Protein AF-A0A7S3MKF2-F1 (afdb_monomer_lite)

InterPro domains:
  IPR007010 Poly(A) polymerase, RNA-binding domain [PF04926] (7-61)
  IPR011068 Nucleotidyltransferase, class I-like, C-terminal [SSF55003] (5-106)

Foldseek 3Di:
DDDDDPVVVPFDDKDKDKDFADDPVCSVVVVVQLVVCVVLLQVLQVPPQQKDKAWDPDKAWCAPVDPVGRGMIMTMIGIDGHVVSPDDPPDDDDSCVSVVVSVVRD

Sequence (106 aa):
VHEPFPFFDRFEHFLWLEVLARHREVYSKFTGWVESRLRMLVVQLETVRGMLVHPNPLQYDLRGSDPDWPLGCGMFIAIGFCPGEGAYAGQKVDLRTPMGHFMEVI

Secondary structure (DSSP, 8-state):
--PPP-HHHH-SEEEEEEEEESSHHHHHHHHHHHHHHHHHHHHHHHTSTTEEEEEEEEEEE-TTS-SS--EEEEEEEEEEE-GGGT--TT-----HHHHHHHHHH-

Organism: NCBI:txid89044

Radius of gyration: 15.6 Å; chains: 1; bounding box: 36×27×40 Å

pLDDT: mean 94.36, std 4.33, range [61.44, 98.12]

Structure (mmCIF, N/CA/C/O backbone):
data_AF-A0A7S3MKF2-F1
#
_entry.id   AF-A0A7S3MKF2-F1
#
loop_
_atom_site.group_PDB
_atom_site.id
_atom_site.type_symbol
_atom_site.label_atom_id
_atom_site.label_alt_id
_atom_site.label_comp_id
_atom_site.labe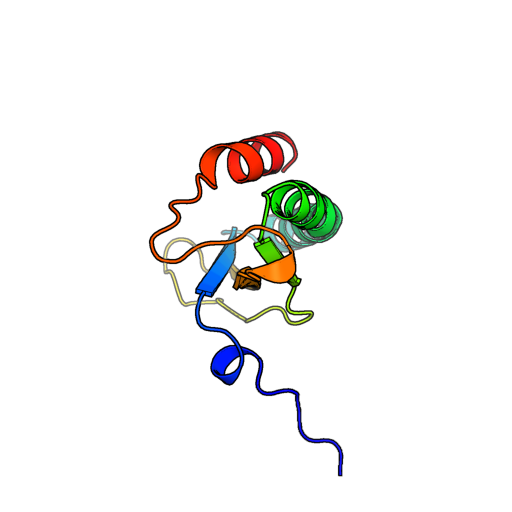l_asym_id
_atom_site.label_entity_id
_atom_site.label_seq_id
_atom_site.pdbx_PDB_ins_code
_atom_site.Cartn_x
_atom_site.Cartn_y
_atom_site.Cartn_z
_atom_site.occupancy
_atom_site.B_iso_or_equiv
_atom_site.auth_seq_id
_atom_site.auth_comp_id
_atom_site.auth_asym_id
_atom_site.auth_atom_id
_atom_site.pdbx_PDB_model_num
ATOM 1 N N . VAL A 1 1 ? 15.566 -13.747 20.686 1.00 61.44 1 VAL A N 1
ATOM 2 C CA . VAL A 1 1 ? 14.888 -14.328 19.506 1.00 61.44 1 VAL A CA 1
ATOM 3 C C . VAL A 1 1 ? 14.064 -13.209 18.897 1.00 61.44 1 VAL A C 1
ATOM 5 O O . VAL A 1 1 ? 13.247 -12.652 19.614 1.00 61.44 1 VAL A O 1
ATOM 8 N N . HIS A 1 2 ? 14.364 -12.787 17.669 1.00 79.88 2 HIS A N 1
ATOM 9 C CA . HIS A 1 2 ? 13.585 -11.764 16.967 1.00 79.88 2 HIS A CA 1
ATOM 10 C C . HIS A 1 2 ? 12.716 -12.475 15.934 1.00 79.88 2 HIS A C 1
ATOM 12 O O . HIS A 1 2 ? 13.218 -12.882 14.891 1.00 79.88 2 HIS A O 1
ATOM 18 N N . GLU A 1 3 ? 11.442 -12.675 16.256 1.00 84.94 3 GLU A N 1
ATOM 19 C CA . GLU A 1 3 ? 10.452 -13.108 15.270 1.00 84.94 3 GLU A CA 1
ATOM 20 C C . GLU A 1 3 ? 9.947 -11.879 14.498 1.00 84.94 3 GLU A C 1
ATOM 22 O O . GLU A 1 3 ? 9.763 -10.816 15.108 1.00 84.94 3 GLU A O 1
ATOM 27 N N . PRO A 1 4 ? 9.753 -11.975 13.169 1.00 89.62 4 PRO A N 1
ATOM 28 C CA . PRO A 1 4 ? 9.139 -10.903 12.397 1.00 89.62 4 PRO A CA 1
ATOM 29 C C . PRO A 1 4 ? 7.744 -10.569 12.929 1.00 89.62 4 PRO A C 1
ATOM 31 O O . PRO A 1 4 ? 6.989 -11.457 13.320 1.00 89.62 4 PRO A O 1
ATOM 34 N N . PHE A 1 5 ? 7.378 -9.287 12.908 1.00 91.12 5 PHE A N 1
ATOM 35 C CA . PHE A 1 5 ? 6.019 -8.879 13.252 1.00 91.12 5 PHE A CA 1
ATOM 36 C C . PHE A 1 5 ? 5.017 -9.509 12.262 1.00 91.12 5 PHE A C 1
ATOM 38 O O . PHE A 1 5 ? 5.190 -9.327 11.052 1.00 91.12 5 PHE A O 1
ATOM 45 N N . PRO A 1 6 ? 3.969 -10.215 12.731 1.00 93.75 6 PRO A N 1
ATOM 46 C CA . PRO A 1 6 ? 3.024 -10.919 11.864 1.00 93.75 6 PRO A CA 1
ATOM 47 C C . PRO A 1 6 ? 2.010 -9.941 11.248 1.00 93.75 6 PRO A C 1
ATOM 49 O O . PRO A 1 6 ? 0.842 -9.899 11.619 1.00 93.75 6 PRO A O 1
ATOM 52 N N . PHE A 1 7 ? 2.474 -9.097 10.323 1.00 95.31 7 PHE A N 1
ATOM 53 C CA . PHE A 1 7 ? 1.721 -7.955 9.796 1.00 95.31 7 PHE A CA 1
ATOM 54 C C . PHE A 1 7 ? 0.328 -8.330 9.269 1.00 95.31 7 PHE A C 1
ATOM 56 O O . PHE A 1 7 ? -0.650 -7.675 9.616 1.00 95.31 7 PHE A O 1
ATOM 63 N N . PHE A 1 8 ? 0.221 -9.408 8.492 1.00 96.25 8 PHE A N 1
ATOM 64 C CA . PHE A 1 8 ? -1.047 -9.823 7.886 1.00 96.25 8 PHE A CA 1
ATOM 65 C C . PHE A 1 8 ? -2.022 -10.494 8.861 1.00 96.25 8 PHE A C 1
ATOM 67 O O . PHE A 1 8 ? -3.216 -10.509 8.589 1.00 96.25 8 PHE A O 1
ATOM 74 N N . ASP A 1 9 ? -1.545 -10.971 10.013 1.00 95.81 9 ASP A N 1
ATOM 75 C CA . ASP A 1 9 ? -2.400 -11.572 11.047 1.00 95.81 9 ASP A CA 1
ATOM 76 C C . ASP A 1 9 ? -2.914 -10.528 12.052 1.00 95.81 9 ASP A C 1
ATOM 78 O O . ASP A 1 9 ? -3.793 -10.804 12.869 1.00 95.81 9 ASP A O 1
ATOM 82 N N . ARG A 1 10 ? -2.324 -9.324 12.053 1.00 94.81 10 ARG A N 1
ATOM 83 C CA . ARG A 1 10 ? -2.597 -8.268 13.044 1.00 94.81 10 ARG A CA 1
ATOM 84 C C . ARG A 1 10 ? -3.586 -7.213 12.572 1.00 94.81 10 ARG A C 1
ATOM 86 O O . ARG A 1 10 ? -4.068 -6.453 13.409 1.00 94.81 10 ARG A O 1
ATOM 93 N N . PHE A 1 11 ? -3.879 -7.161 11.278 1.00 95.12 11 PHE A N 1
ATOM 94 C CA . PHE A 1 11 ? -4.793 -6.191 10.688 1.00 95.12 11 PHE A CA 1
ATOM 95 C C . PHE A 1 11 ? -5.808 -6.893 9.784 1.00 95.12 11 PHE A C 1
ATOM 97 O O . PHE A 1 11 ? -5.517 -7.932 9.205 1.00 95.12 11 PHE A O 1
ATOM 104 N N . GLU A 1 12 ? -7.001 -6.315 9.660 1.00 92.38 12 GLU A N 1
ATOM 105 C CA . GLU A 1 12 ? -8.107 -6.906 8.889 1.00 92.38 12 GLU A CA 1
ATOM 106 C C . GLU A 1 12 ? -8.271 -6.277 7.500 1.00 92.38 12 GLU A C 1
ATOM 108 O O . GLU A 1 12 ? -8.841 -6.881 6.590 1.00 92.38 12 GLU A O 1
ATOM 113 N N . HIS A 1 13 ? -7.788 -5.046 7.325 1.00 94.44 13 HIS A N 1
ATOM 114 C CA . HIS A 1 13 ? -7.952 -4.280 6.098 1.00 94.44 13 HIS A CA 1
ATOM 115 C C . HIS A 1 13 ? -6.604 -3.802 5.586 1.00 94.44 13 HIS A C 1
ATOM 117 O O . HIS A 1 13 ? -5.777 -3.295 6.345 1.00 94.44 13 HIS A O 1
ATOM 123 N N . PHE A 1 14 ? -6.405 -3.932 4.278 1.00 96.94 14 PHE A N 1
ATOM 124 C CA . PHE A 1 14 ? -5.164 -3.561 3.619 1.00 96.94 14 PHE A CA 1
ATOM 125 C C . PHE A 1 14 ? -5.456 -2.824 2.320 1.00 96.94 14 PHE A C 1
ATOM 127 O O . PHE A 1 14 ? -6.340 -3.214 1.556 1.00 96.94 14 PHE A O 1
ATOM 134 N N . LEU A 1 15 ? -4.664 -1.794 2.047 1.00 96.56 15 LEU A N 1
ATOM 135 C CA . LEU A 1 15 ? -4.451 -1.308 0.694 1.00 96.56 15 LEU A CA 1
ATOM 136 C C . LEU A 1 15 ? -3.272 -2.048 0.103 1.00 96.56 15 LEU A C 1
ATOM 138 O O . LEU A 1 15 ? -2.190 -2.070 0.690 1.00 96.56 15 LEU A O 1
ATOM 142 N N . TRP A 1 16 ? -3.507 -2.625 -1.065 1.00 96.50 16 TRP A N 1
ATOM 143 C CA . TRP A 1 16 ? -2.492 -3.270 -1.869 1.00 96.50 16 TRP A CA 1
ATOM 144 C C . TRP A 1 16 ? -2.183 -2.375 -3.064 1.00 96.50 16 TRP A C 1
ATOM 146 O O . TRP A 1 16 ? -3.068 -2.053 -3.856 1.00 96.50 16 TRP A O 1
ATOM 156 N N . LEU A 1 17 ? -0.933 -1.930 -3.145 1.00 96.25 17 LEU A N 1
ATOM 157 C CA . LEU A 1 17 ? -0.421 -1.136 -4.251 1.00 96.25 17 LEU A CA 1
ATOM 158 C C . LEU A 1 17 ? 0.525 -1.999 -5.072 1.00 96.25 17 LEU A C 1
ATOM 160 O O . LEU A 1 17 ? 1.446 -2.598 -4.519 1.00 96.25 17 LEU A O 1
ATOM 164 N N . GLU A 1 18 ? 0.328 -2.014 -6.382 1.00 96.88 18 GLU A N 1
ATOM 165 C CA . GLU A 1 18 ? 1.193 -2.720 -7.318 1.00 96.88 18 GLU A CA 1
ATOM 166 C C . GLU A 1 18 ? 1.898 -1.721 -8.227 1.00 96.88 18 GLU A C 1
ATOM 168 O O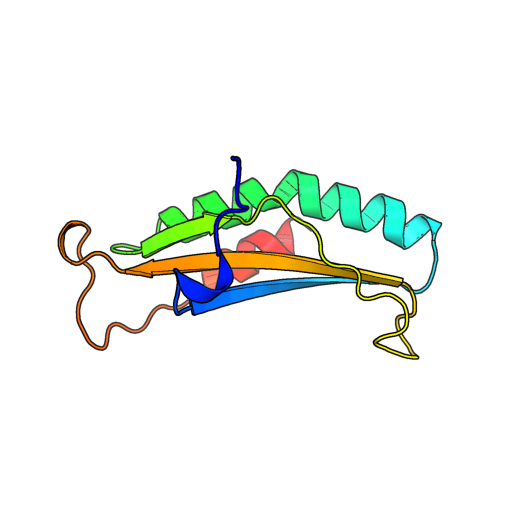 . GLU A 1 18 ? 1.287 -0.796 -8.766 1.00 96.88 18 GLU A O 1
ATOM 173 N N . VAL A 1 19 ? 3.198 -1.922 -8.412 1.00 97.19 19 VAL A N 1
ATOM 174 C CA . VAL A 1 19 ? 3.974 -1.223 -9.431 1.00 97.19 19 VAL A CA 1
ATOM 175 C C . VAL A 1 19 ? 4.365 -2.246 -10.475 1.00 97.19 19 VAL A C 1
ATOM 177 O O . VAL A 1 19 ? 5.167 -3.131 -10.192 1.00 97.19 19 VAL A O 1
ATOM 180 N N . LEU A 1 20 ? 3.798 -2.117 -11.671 1.00 97.56 20 LEU A N 1
ATOM 181 C CA . LEU A 1 20 ? 3.953 -3.058 -12.775 1.00 97.56 20 LEU A CA 1
ATOM 182 C C . LEU A 1 20 ? 4.683 -2.397 -13.948 1.00 97.56 20 LEU A C 1
ATOM 184 O O . LEU A 1 20 ? 4.483 -1.215 -14.238 1.00 97.56 20 LEU A O 1
ATOM 188 N N . ALA A 1 21 ? 5.550 -3.143 -14.631 1.00 97.62 21 ALA A N 1
ATOM 189 C CA . ALA A 1 21 ? 6.308 -2.636 -15.770 1.00 97.62 21 ALA A CA 1
ATOM 190 C C . ALA A 1 21 ? 6.717 -3.745 -16.752 1.00 97.62 21 ALA A C 1
ATOM 192 O O . ALA A 1 21 ? 6.939 -4.898 -16.387 1.00 97.62 21 ALA A O 1
ATOM 193 N N . ARG A 1 22 ? 6.897 -3.365 -18.023 1.00 97.62 22 ARG A N 1
ATOM 194 C CA . ARG A 1 22 ? 7.401 -4.259 -19.085 1.00 97.62 22 ARG A CA 1
ATOM 195 C C . ARG A 1 22 ? 8.917 -4.251 -19.232 1.00 97.62 22 ARG A C 1
ATOM 197 O O . ARG A 1 22 ? 9.509 -5.230 -19.673 1.00 97.62 22 ARG A O 1
ATOM 204 N N . HIS A 1 23 ? 9.555 -3.139 -18.878 1.00 97.25 23 HIS A N 1
ATOM 205 C CA . HIS A 1 23 ? 10.978 -2.913 -19.115 1.00 97.25 23 HIS A CA 1
ATOM 206 C C . HIS A 1 23 ? 11.703 -2.600 -17.812 1.00 97.25 23 HIS A C 1
ATOM 208 O O . HIS A 1 23 ? 11.211 -1.836 -16.985 1.00 97.25 23 HIS A O 1
ATOM 214 N N . ARG A 1 24 ? 12.913 -3.146 -17.654 1.00 97.06 24 ARG A N 1
ATOM 215 C CA . ARG A 1 24 ? 13.710 -3.017 -16.424 1.00 97.06 24 ARG A CA 1
ATOM 216 C C . ARG A 1 24 ? 14.041 -1.571 -16.063 1.00 97.06 24 ARG A C 1
ATOM 218 O O . ARG A 1 24 ? 14.028 -1.221 -14.888 1.00 97.06 24 ARG A O 1
ATOM 225 N N . GLU A 1 25 ? 14.332 -0.739 -17.060 1.00 96.88 25 GLU A N 1
ATOM 226 C CA . GLU A 1 25 ? 14.632 0.676 -16.831 1.00 96.88 25 GLU A CA 1
ATOM 227 C C . GLU A 1 25 ? 13.405 1.439 -16.315 1.00 96.88 25 GLU A C 1
ATOM 229 O O . GLU A 1 25 ? 13.516 2.204 -15.358 1.00 96.88 25 GLU A O 1
ATOM 234 N N . VAL A 1 26 ? 12.232 1.177 -16.904 1.00 96.94 26 VAL A N 1
ATOM 235 C CA . VAL A 1 26 ? 10.955 1.751 -16.456 1.00 96.94 26 VAL A CA 1
ATOM 236 C C . VAL A 1 26 ? 10.646 1.281 -15.043 1.00 96.94 26 VAL A C 1
ATOM 238 O O . VAL A 1 26 ? 10.383 2.118 -14.191 1.00 96.94 26 VAL A O 1
ATOM 241 N N . TYR A 1 27 ? 10.764 -0.024 -14.774 1.00 97.81 27 TYR A N 1
ATOM 242 C CA . TYR A 1 27 ? 10.558 -0.593 -13.443 1.00 97.81 27 TYR A CA 1
ATOM 243 C C . TYR A 1 27 ? 11.415 0.123 -12.396 1.00 97.81 27 TYR A C 1
ATOM 245 O O . TYR A 1 27 ? 10.875 0.689 -11.458 1.00 97.81 27 TYR A O 1
ATOM 253 N N . SER A 1 28 ? 12.736 0.191 -12.599 1.00 96.19 28 SER A N 1
ATOM 254 C CA . SER A 1 28 ? 13.653 0.781 -11.615 1.00 96.19 28 SER A CA 1
ATOM 255 C C . SER A 1 28 ? 13.373 2.257 -11.326 1.00 96.19 28 SER A C 1
ATOM 257 O O . SER A 1 28 ? 13.560 2.695 -10.191 1.00 96.19 28 SER A O 1
ATOM 259 N N . LYS A 1 29 ? 12.981 3.038 -12.341 1.00 97.38 29 LYS A N 1
ATOM 260 C CA . LYS A 1 29 ? 12.652 4.459 -12.169 1.00 97.38 29 LYS A CA 1
ATOM 261 C C . LYS A 1 29 ? 11.280 4.627 -11.521 1.00 97.38 29 LYS A C 1
ATOM 263 O O . LYS A 1 29 ? 11.136 5.426 -10.600 1.00 97.38 29 LYS A O 1
ATOM 268 N N . PHE A 1 30 ? 10.290 3.868 -11.985 1.00 97.19 30 PHE A N 1
ATOM 269 C CA . PHE A 1 30 ? 8.908 3.999 -11.546 1.00 97.19 30 PHE A CA 1
ATOM 270 C C . PHE A 1 30 ? 8.708 3.494 -10.115 1.00 97.19 30 PHE A C 1
ATOM 272 O O . PHE A 1 30 ? 8.090 4.195 -9.321 1.00 97.19 30 PHE A O 1
ATOM 279 N N . THR A 1 31 ? 9.308 2.362 -9.730 1.00 96.81 31 THR A N 1
ATOM 280 C CA . THR A 1 31 ? 9.249 1.886 -8.338 1.00 96.81 31 THR A CA 1
ATOM 281 C C . THR A 1 31 ? 9.855 2.898 -7.375 1.00 96.81 31 THR A C 1
ATOM 283 O O . THR A 1 31 ? 9.213 3.246 -6.391 1.00 96.81 31 THR A O 1
ATOM 286 N N . GLY A 1 32 ? 11.039 3.443 -7.682 1.00 95.56 32 GLY A N 1
ATOM 287 C CA . GLY A 1 32 ? 11.672 4.463 -6.840 1.00 95.56 32 GLY A CA 1
ATOM 288 C C . GLY A 1 32 ? 10.852 5.757 -6.760 1.00 95.56 32 GLY A C 1
ATOM 289 O O . GLY A 1 32 ? 10.760 6.380 -5.702 1.00 95.56 32 GLY A O 1
ATOM 290 N N . TRP A 1 33 ? 10.204 6.146 -7.861 1.00 97.19 33 TRP A N 1
ATOM 291 C CA . TRP A 1 33 ? 9.315 7.307 -7.906 1.00 97.19 33 TRP A CA 1
ATOM 292 C C . TRP A 1 33 ? 8.069 7.121 -7.035 1.00 97.19 33 TRP A C 1
ATOM 294 O O . TRP A 1 33 ? 7.745 8.016 -6.252 1.00 97.19 33 TRP A O 1
ATOM 304 N N . VAL A 1 34 ? 7.415 5.960 -7.120 1.00 97.00 34 VAL A N 1
ATOM 305 C CA . VAL A 1 34 ? 6.246 5.606 -6.299 1.00 97.00 34 VAL A CA 1
ATOM 306 C C . VAL A 1 34 ? 6.631 5.496 -4.821 1.00 97.00 34 VAL A C 1
ATOM 308 O O . VAL A 1 34 ? 5.978 6.100 -3.970 1.00 97.00 34 VAL A O 1
ATOM 311 N N . GLU A 1 35 ? 7.737 4.818 -4.507 1.00 94.81 35 GLU A N 1
ATOM 312 C CA . GLU A 1 35 ? 8.245 4.659 -3.139 1.00 94.81 35 GLU A CA 1
ATOM 313 C C . GLU A 1 35 ? 8.541 6.014 -2.479 1.00 94.81 35 GLU A C 1
ATOM 315 O O . GLU A 1 35 ? 8.134 6.255 -1.341 1.00 94.81 35 GLU A O 1
ATOM 320 N N . SER A 1 36 ? 9.136 6.956 -3.225 1.00 95.44 36 SER A N 1
ATOM 321 C CA . SER A 1 36 ? 9.430 8.309 -2.725 1.00 95.44 36 SER A CA 1
ATOM 322 C C . SER A 1 36 ? 8.181 9.115 -2.341 1.00 95.44 36 SER A C 1
ATOM 324 O O . SER A 1 36 ? 8.266 10.086 -1.586 1.00 95.44 36 SER A O 1
ATOM 326 N N . ARG A 1 37 ? 7.010 8.708 -2.843 1.00 96.06 37 ARG A N 1
ATOM 327 C CA . ARG A 1 37 ? 5.727 9.397 -2.665 1.00 96.06 37 ARG A CA 1
ATOM 328 C C . ARG A 1 37 ? 4.771 8.684 -1.732 1.00 96.06 37 ARG A C 1
ATOM 330 O O . ARG A 1 37 ? 3.785 9.298 -1.333 1.00 96.06 37 ARG A O 1
ATOM 337 N N . LEU A 1 38 ? 5.039 7.434 -1.356 1.00 95.50 38 LEU A N 1
ATOM 338 C CA . LEU A 1 38 ? 4.113 6.615 -0.570 1.00 95.50 38 LEU A CA 1
ATOM 339 C C . LEU A 1 38 ? 3.704 7.301 0.745 1.00 95.50 38 LEU A C 1
ATOM 341 O O . LEU A 1 38 ? 2.550 7.233 1.163 1.00 95.50 38 LEU A O 1
ATOM 345 N N . ARG A 1 39 ? 4.622 8.061 1.354 1.00 94.56 39 ARG A N 1
ATOM 346 C CA . ARG A 1 39 ? 4.338 8.870 2.547 1.00 94.56 39 ARG A CA 1
ATOM 347 C C . ARG A 1 39 ? 3.245 9.925 2.318 1.00 94.56 39 ARG A C 1
ATOM 349 O O . ARG A 1 39 ? 2.513 10.219 3.255 1.00 94.56 39 ARG A O 1
ATOM 356 N N . MET A 1 40 ? 3.106 10.488 1.115 1.00 95.62 40 MET A N 1
ATOM 357 C CA . MET A 1 40 ? 2.016 11.426 0.815 1.00 95.62 40 MET A CA 1
ATOM 358 C C . MET A 1 40 ? 0.656 10.731 0.862 1.00 95.62 40 MET A C 1
ATOM 360 O O . MET A 1 40 ? -0.271 11.289 1.439 1.00 95.62 40 MET A O 1
ATOM 364 N N . LEU A 1 41 ? 0.549 9.503 0.338 1.00 96.50 41 LEU A N 1
ATOM 365 C CA . LEU A 1 41 ? -0.673 8.707 0.471 1.00 96.50 41 LEU A CA 1
ATOM 366 C C . LEU A 1 41 ? -0.983 8.419 1.943 1.00 96.50 41 LEU A C 1
ATOM 368 O O . LEU A 1 41 ? -2.114 8.627 2.369 1.00 96.50 41 LEU A O 1
ATOM 372 N N . VAL A 1 42 ? 0.020 8.007 2.730 1.00 96.62 42 VAL A N 1
ATOM 373 C CA . VAL A 1 42 ? -0.145 7.770 4.176 1.00 96.62 42 VAL A CA 1
ATOM 374 C C . VAL A 1 42 ? -0.701 9.014 4.872 1.00 96.62 42 VAL A C 1
ATOM 376 O O . VAL A 1 42 ? -1.726 8.918 5.537 1.00 96.62 42 VAL A O 1
ATOM 379 N N . VAL A 1 43 ? -0.108 10.188 4.634 1.00 95.25 43 VAL A N 1
ATOM 380 C CA . VAL A 1 43 ? -0.577 11.457 5.219 1.00 95.25 43 VAL A CA 1
ATOM 381 C C . VAL A 1 43 ? -2.017 11.775 4.810 1.00 95.25 43 VAL A C 1
ATOM 383 O O . VAL A 1 43 ? -2.801 12.219 5.641 1.00 95.25 43 VAL A O 1
ATOM 386 N N . GLN A 1 44 ? -2.392 11.550 3.547 1.00 94.94 44 GLN A N 1
ATOM 387 C CA . GLN A 1 44 ? -3.767 11.779 3.092 1.00 94.94 44 GLN A CA 1
ATOM 388 C C . GLN A 1 44 ? -4.757 10.821 3.771 1.00 94.94 44 GLN A C 1
ATOM 390 O O . GLN A 1 44 ? -5.833 11.254 4.182 1.00 94.94 44 GLN A O 1
ATOM 395 N N . LEU A 1 45 ? -4.395 9.546 3.938 1.00 95.44 45 LEU A N 1
ATOM 396 C CA . LEU A 1 45 ? -5.224 8.556 4.631 1.00 95.44 45 LEU A CA 1
ATOM 397 C C . LEU A 1 45 ? -5.383 8.880 6.124 1.00 95.44 45 LEU A C 1
ATOM 399 O O . LEU A 1 45 ? -6.484 8.756 6.655 1.00 95.44 45 LEU A O 1
ATOM 403 N N . GLU A 1 46 ? -4.331 9.373 6.781 1.00 93.88 46 GLU A N 1
ATOM 404 C CA . GLU A 1 46 ? -4.366 9.802 8.189 1.00 93.88 46 GLU A CA 1
ATOM 405 C C . GLU A 1 46 ? -5.332 10.976 8.439 1.00 93.88 46 GLU A C 1
ATOM 407 O O . GLU A 1 46 ? -5.790 11.166 9.564 1.00 93.88 46 GLU A O 1
ATOM 412 N N . THR A 1 47 ? -5.707 11.748 7.408 1.00 92.19 47 THR A N 1
ATOM 413 C CA . THR A 1 47 ? -6.728 12.807 7.552 1.00 92.19 47 THR A CA 1
ATOM 414 C C . THR A 1 47 ? -8.155 12.269 7.698 1.00 92.19 47 THR A C 1
ATOM 416 O O . THR A 1 47 ? -9.069 13.014 8.067 1.00 92.19 47 THR A O 1
ATOM 419 N N . VAL A 1 48 ? -8.374 10.980 7.419 1.00 91.75 48 VAL A N 1
ATOM 420 C CA . VAL A 1 48 ? -9.689 10.357 7.550 1.00 91.75 48 VAL A CA 1
ATOM 421 C C . VAL A 1 48 ? -9.971 10.068 9.022 1.00 91.75 48 VAL A C 1
ATOM 423 O O . VAL A 1 48 ? -9.316 9.249 9.662 1.00 91.75 48 VAL A O 1
ATOM 426 N N . ARG A 1 49 ? -11.004 10.719 9.563 1.00 90.50 49 ARG A N 1
ATOM 427 C CA . ARG A 1 49 ? -11.392 10.588 10.972 1.00 90.50 49 ARG A CA 1
ATOM 428 C C . ARG A 1 49 ? -11.603 9.126 11.383 1.00 90.50 49 ARG A C 1
ATOM 430 O O . ARG A 1 49 ? -12.383 8.403 10.757 1.00 90.50 49 ARG A O 1
ATOM 437 N N . GLY A 1 50 ? -10.959 8.740 12.483 1.00 92.38 50 GLY A N 1
ATOM 438 C CA . GLY A 1 50 ? -11.048 7.402 13.059 1.00 92.38 50 GLY A CA 1
ATOM 439 C C . GLY A 1 50 ? -10.133 6.366 12.409 1.00 92.38 50 GLY A C 1
ATOM 440 O O . GLY A 1 50 ? -10.107 5.232 12.886 1.00 92.38 50 GLY A O 1
ATOM 441 N N . MET A 1 51 ? -9.401 6.720 11.348 1.00 94.56 51 MET A N 1
ATOM 442 C CA . MET A 1 51 ? -8.523 5.804 10.626 1.00 94.56 51 MET A CA 1
ATOM 443 C C . MET A 1 51 ? -7.129 5.741 11.254 1.00 94.56 51 MET A C 1
ATOM 445 O O . MET A 1 51 ? -6.520 6.765 11.546 1.00 94.56 51 MET A O 1
ATOM 449 N N . LEU A 1 52 ? -6.607 4.526 11.402 1.00 95.06 52 LEU A N 1
ATOM 450 C CA . LEU A 1 52 ? -5.208 4.251 11.715 1.00 95.06 52 LEU A CA 1
ATOM 451 C C . LEU A 1 52 ? -4.529 3.676 10.474 1.00 95.06 52 LEU A C 1
ATOM 453 O O . LEU A 1 52 ? -5.088 2.795 9.820 1.00 95.06 52 LEU A O 1
ATOM 457 N N . VAL A 1 53 ? -3.331 4.160 10.156 1.00 96.94 53 VAL A N 1
ATOM 458 C CA . VAL A 1 53 ? -2.609 3.801 8.931 1.00 96.94 53 VAL A CA 1
ATOM 459 C C . VAL A 1 53 ? -1.247 3.223 9.299 1.00 96.94 53 VAL A C 1
ATOM 461 O O . VAL A 1 53 ? -0.471 3.845 10.021 1.00 96.94 53 VAL A O 1
ATOM 464 N N . HIS A 1 54 ? -0.945 2.024 8.803 1.00 97.06 54 HIS A N 1
ATOM 465 C CA . HIS A 1 54 ? 0.293 1.308 9.109 1.00 97.06 54 HIS A CA 1
ATOM 466 C C . HIS A 1 54 ? 0.968 0.836 7.812 1.00 97.06 54 HIS A C 1
ATOM 468 O O . HIS A 1 54 ? 0.650 -0.249 7.317 1.00 97.06 54 HIS A O 1
ATOM 474 N N . PRO A 1 55 ? 1.884 1.627 7.221 1.00 96.88 55 PRO A N 1
ATOM 475 C CA . PRO A 1 55 ? 2.623 1.195 6.039 1.00 96.88 55 PRO A CA 1
ATOM 476 C C . PRO A 1 55 ? 3.546 0.016 6.377 1.00 96.88 55 PRO A C 1
ATOM 478 O O . PRO A 1 55 ? 4.294 0.057 7.356 1.00 96.88 55 PRO A O 1
ATOM 481 N N . ASN A 1 56 ? 3.504 -1.036 5.560 1.00 96.69 56 ASN A N 1
ATOM 482 C CA . ASN A 1 56 ? 4.433 -2.155 5.654 1.00 96.69 56 ASN A CA 1
ATOM 483 C C . ASN A 1 56 ? 5.780 -1.744 5.032 1.00 96.69 56 ASN A C 1
ATOM 485 O O . ASN A 1 56 ? 5.790 -1.260 3.900 1.00 96.69 56 ASN A O 1
ATOM 489 N N . PRO A 1 57 ? 6.917 -1.933 5.724 1.00 93.56 57 PRO A N 1
ATOM 490 C CA . PRO A 1 57 ? 8.226 -1.564 5.184 1.00 93.56 57 PRO A CA 1
ATOM 491 C C . PRO A 1 57 ? 8.713 -2.479 4.048 1.00 93.56 57 PRO A C 1
ATOM 493 O O . PRO A 1 57 ? 9.732 -2.182 3.429 1.00 93.56 57 PRO A O 1
ATOM 496 N N . LEU A 1 58 ? 8.050 -3.611 3.802 1.00 94.75 58 LEU A N 1
ATOM 497 C CA . LEU A 1 58 ? 8.483 -4.605 2.826 1.00 94.75 58 LEU A CA 1
ATOM 498 C C . LEU A 1 58 ? 7.829 -4.391 1.457 1.00 94.75 58 LEU A C 1
ATOM 500 O O . LEU A 1 58 ? 6.634 -4.115 1.349 1.00 94.75 58 LEU A O 1
ATOM 504 N N . GLN A 1 59 ? 8.627 -4.614 0.412 1.00 95.56 59 GLN A N 1
ATOM 505 C CA . GLN A 1 59 ? 8.149 -4.825 -0.952 1.00 95.56 59 GLN A CA 1
ATOM 506 C C . GLN A 1 59 ? 8.078 -6.327 -1.238 1.00 95.56 59 GLN A C 1
ATOM 508 O O . GLN A 1 59 ? 8.963 -7.089 -0.845 1.00 95.56 59 GLN A O 1
ATOM 513 N N . TYR A 1 60 ? 7.036 -6.741 -1.947 1.00 96.88 60 TYR A N 1
ATOM 514 C CA . TYR A 1 60 ? 6.754 -8.135 -2.278 1.00 96.88 60 TYR A CA 1
ATOM 515 C C . TYR A 1 60 ? 6.992 -8.357 -3.772 1.00 96.88 60 TYR A C 1
ATOM 517 O O . TYR A 1 60 ? 6.526 -7.564 -4.581 1.00 96.88 60 TYR A O 1
ATOM 525 N N . ASP A 1 61 ? 7.742 -9.392 -4.151 1.00 97.00 61 ASP A N 1
ATOM 526 C CA . ASP A 1 61 ? 8.066 -9.664 -5.559 1.00 97.00 61 ASP A CA 1
ATOM 527 C C . ASP A 1 61 ? 6.823 -10.165 -6.314 1.00 97.00 61 ASP A C 1
ATOM 529 O O . ASP A 1 61 ? 6.183 -11.124 -5.882 1.00 97.00 61 ASP A O 1
ATOM 533 N N . LEU A 1 62 ? 6.491 -9.514 -7.433 1.00 97.62 62 LEU A N 1
ATOM 534 C CA . LEU A 1 62 ? 5.399 -9.897 -8.338 1.00 97.62 62 LEU A CA 1
ATOM 535 C C . LEU A 1 62 ? 5.916 -10.263 -9.739 1.00 97.62 62 LEU A C 1
ATOM 537 O O . LEU A 1 62 ? 5.149 -10.342 -10.694 1.00 97.62 62 LEU A O 1
ATOM 541 N N . ARG A 1 63 ? 7.222 -10.467 -9.927 1.00 96.62 63 ARG A N 1
ATOM 542 C CA . ARG A 1 63 ? 7.757 -10.834 -11.246 1.00 96.62 63 ARG A CA 1
ATOM 543 C C . ARG A 1 63 ? 7.165 -12.150 -11.737 1.00 96.62 63 ARG A C 1
ATOM 545 O O . ARG A 1 63 ? 7.158 -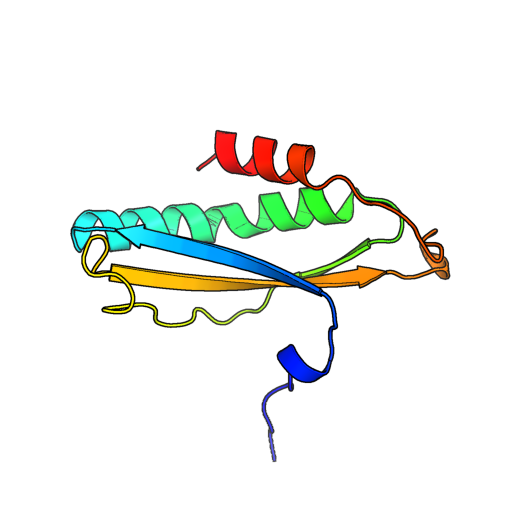13.151 -11.026 1.00 96.62 63 ARG A O 1
ATOM 552 N N . GLY A 1 64 ? 6.726 -12.145 -12.992 1.00 94.62 64 GLY A N 1
ATOM 553 C CA . GLY A 1 64 ? 6.121 -13.309 -13.636 1.00 94.62 64 GLY A CA 1
ATOM 554 C C . GLY A 1 64 ? 4.712 -13.663 -13.148 1.00 94.62 64 GLY A C 1
ATOM 555 O O . GLY A 1 64 ? 4.205 -14.700 -13.569 1.00 94.62 64 GLY A O 1
ATOM 556 N N . SER A 1 65 ? 4.076 -12.841 -12.300 1.00 94.62 65 SER A N 1
ATOM 557 C CA . SER A 1 65 ? 2.663 -13.029 -11.935 1.00 94.62 65 SER A CA 1
ATOM 558 C C . SER A 1 65 ? 1.711 -12.668 -13.079 1.00 94.62 65 SER A C 1
ATOM 560 O O . SER A 1 65 ? 0.634 -13.251 -13.182 1.00 94.62 65 SER A O 1
ATOM 562 N N . ASP A 1 66 ? 2.127 -11.749 -13.954 1.00 95.12 66 ASP A N 1
ATOM 563 C CA . ASP A 1 66 ? 1.358 -11.263 -15.094 1.00 95.12 66 ASP A CA 1
ATOM 564 C C . ASP A 1 66 ? 2.188 -11.378 -16.396 1.00 95.12 66 ASP A C 1
ATOM 566 O O . ASP A 1 66 ? 3.293 -10.824 -16.473 1.00 95.12 66 ASP A O 1
ATOM 570 N N . PRO A 1 67 ? 1.697 -12.089 -17.433 1.00 94.62 67 PRO A N 1
ATOM 571 C CA . PRO A 1 67 ? 2.384 -12.211 -18.722 1.00 94.62 67 PRO A CA 1
ATOM 572 C C . PRO A 1 67 ? 2.598 -10.880 -19.460 1.00 94.62 67 PRO A C 1
ATOM 574 O O . PRO A 1 67 ? 3.599 -10.728 -20.166 1.00 94.62 67 PRO A O 1
ATOM 577 N N . ASP A 1 68 ? 1.683 -9.921 -19.307 1.00 96.50 68 ASP A N 1
ATOM 578 C CA . ASP A 1 68 ? 1.751 -8.598 -19.934 1.00 96.50 68 ASP A CA 1
ATOM 579 C C . ASP A 1 68 ? 2.622 -7.617 -19.136 1.00 96.50 68 ASP A C 1
ATOM 581 O O . ASP A 1 68 ? 3.077 -6.603 -19.689 1.00 96.50 68 ASP A O 1
ATOM 585 N N . TRP A 1 69 ? 2.879 -7.925 -17.860 1.00 97.06 69 TRP A N 1
ATOM 586 C CA . TRP A 1 69 ? 3.667 -7.124 -16.922 1.00 97.06 69 TRP A CA 1
ATOM 587 C C . TRP A 1 69 ? 4.693 -7.989 -16.167 1.00 97.06 69 TRP A C 1
ATOM 589 O O . TRP A 1 69 ? 4.558 -8.241 -14.970 1.00 97.06 69 TRP A O 1
ATOM 599 N N . PRO A 1 70 ? 5.773 -8.429 -16.840 1.00 96.88 70 PRO A N 1
ATOM 600 C CA . PRO A 1 70 ? 6.717 -9.403 -16.288 1.00 96.88 70 PRO A CA 1
ATOM 601 C C . PRO A 1 70 ? 7.521 -8.895 -15.082 1.00 96.88 70 PRO A C 1
ATOM 603 O O . PRO A 1 70 ? 8.144 -9.697 -14.383 1.00 96.88 70 PRO A O 1
ATOM 606 N N . LEU A 1 71 ? 7.555 -7.579 -14.847 1.00 98.12 71 LEU A N 1
ATOM 607 C CA . LEU A 1 71 ? 8.209 -6.965 -13.697 1.00 98.12 71 LEU A CA 1
A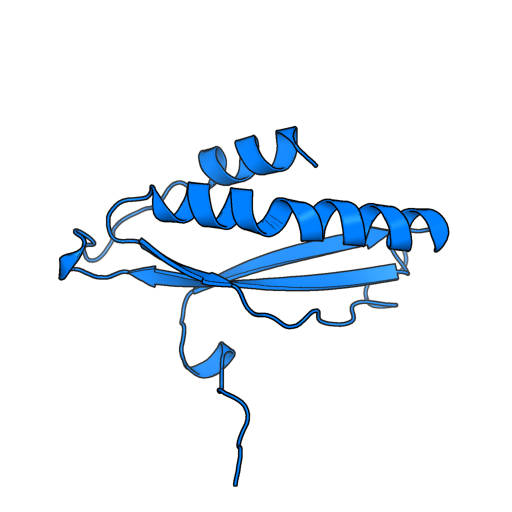TOM 608 C C . LEU A 1 71 ? 7.163 -6.332 -12.792 1.00 98.12 71 LEU A C 1
ATOM 610 O O . LEU A 1 71 ? 6.382 -5.499 -13.250 1.00 98.12 71 LEU A O 1
ATOM 614 N N . GLY A 1 72 ? 7.219 -6.647 -11.502 1.00 97.38 72 GLY A N 1
ATOM 615 C CA . GLY A 1 72 ? 6.361 -5.984 -10.542 1.00 97.38 72 GLY A CA 1
ATOM 616 C C . GLY A 1 72 ? 6.805 -6.138 -9.100 1.00 97.38 72 GLY A C 1
ATOM 617 O O . GLY A 1 72 ? 7.542 -7.066 -8.758 1.00 97.38 72 GLY A O 1
ATOM 618 N N . CYS A 1 73 ? 6.330 -5.224 -8.260 1.00 98.00 73 CYS A N 1
ATOM 619 C CA . CYS A 1 73 ? 6.336 -5.397 -6.817 1.00 98.00 73 CYS A CA 1
ATOM 620 C C . CYS A 1 73 ? 5.035 -4.897 -6.183 1.00 98.00 73 CYS A C 1
ATOM 622 O O . CYS A 1 73 ? 4.380 -3.987 -6.696 1.00 98.00 73 CYS A O 1
ATOM 624 N N . GLY A 1 74 ? 4.673 -5.522 -5.066 1.00 97.62 74 GLY A N 1
ATOM 625 C CA . GLY A 1 74 ? 3.545 -5.157 -4.225 1.00 97.62 74 GLY A CA 1
ATOM 626 C C . GLY A 1 74 ? 4.001 -4.439 -2.960 1.00 97.62 74 GLY A C 1
ATOM 627 O O . GLY A 1 74 ? 5.034 -4.774 -2.379 1.00 97.62 74 GLY A O 1
ATOM 628 N N . MET A 1 75 ? 3.209 -3.478 -2.508 1.00 97.44 75 MET A N 1
ATOM 629 C CA . MET A 1 75 ? 3.349 -2.792 -1.225 1.00 97.44 75 MET A CA 1
ATOM 630 C C . MET A 1 75 ? 2.010 -2.842 -0.498 1.00 97.44 75 MET A C 1
ATOM 632 O O . MET A 1 75 ? 0.953 -2.784 -1.128 1.00 97.44 75 MET A O 1
ATOM 636 N N . PHE A 1 76 ? 2.056 -2.920 0.830 1.00 97.75 76 PHE A N 1
ATOM 637 C CA . PHE A 1 76 ? 0.855 -2.976 1.654 1.00 97.75 76 PHE A CA 1
ATOM 638 C C . PHE A 1 76 ? 0.813 -1.835 2.660 1.00 97.75 76 PHE A C 1
ATOM 640 O O . PHE A 1 76 ? 1.814 -1.504 3.294 1.00 97.75 76 PHE A O 1
ATOM 647 N N . ILE A 1 77 ? -0.374 -1.273 2.851 1.00 97.88 77 ILE A N 1
ATOM 648 C CA . ILE A 1 77 ? -0.680 -0.361 3.950 1.00 97.88 77 ILE A CA 1
ATOM 649 C C . ILE A 1 77 ? -1.853 -0.965 4.708 1.00 97.88 77 ILE A C 1
ATOM 651 O O . ILE A 1 77 ? -2.931 -1.128 4.143 1.00 97.88 77 ILE A O 1
ATOM 655 N N . ALA A 1 78 ? -1.654 -1.314 5.974 1.00 97.75 78 ALA A N 1
ATOM 656 C CA . ALA A 1 78 ? -2.747 -1.767 6.817 1.00 97.75 78 ALA A CA 1
ATOM 657 C C . ALA A 1 78 ? -3.585 -0.574 7.287 1.00 97.75 78 ALA A C 1
ATOM 659 O O . ALA A 1 78 ? -3.048 0.489 7.612 1.00 97.75 78 ALA A O 1
ATOM 660 N N . ILE A 1 79 ? -4.899 -0.777 7.325 1.00 95.69 79 ILE A N 1
ATOM 661 C CA . ILE A 1 79 ? -5.885 0.193 7.792 1.00 95.69 79 ILE A CA 1
ATOM 662 C C . ILE A 1 79 ? -6.580 -0.380 9.025 1.00 95.69 79 ILE A C 1
ATOM 664 O O . ILE A 1 79 ? -7.091 -1.500 9.008 1.00 95.69 79 ILE A O 1
ATOM 668 N N . GLY A 1 80 ? -6.614 0.411 10.090 1.00 93.81 80 GLY A N 1
ATOM 669 C CA . GLY A 1 80 ? -7.388 0.149 11.296 1.00 93.81 80 GLY A CA 1
ATOM 670 C C . GLY A 1 80 ? -8.412 1.249 11.554 1.00 93.81 80 GLY A C 1
ATOM 671 O O . GLY A 1 80 ? -8.342 2.3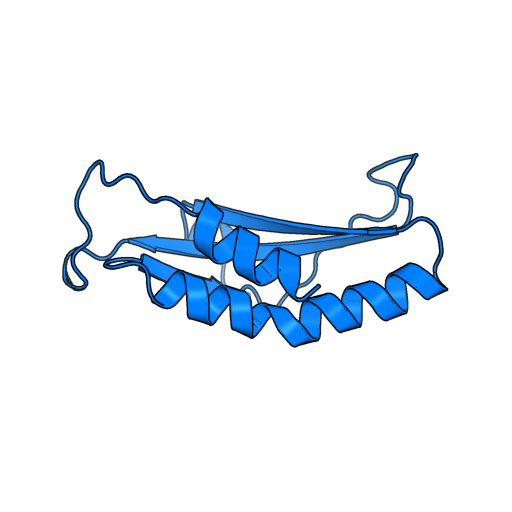36 10.981 1.00 93.81 80 GLY A O 1
ATOM 672 N N . PHE A 1 81 ? -9.347 0.972 12.459 1.00 93.50 81 PHE A N 1
ATOM 673 C CA . PHE A 1 81 ? -10.362 1.926 12.891 1.00 93.50 81 PHE A CA 1
ATOM 674 C C . PHE A 1 81 ? -10.401 1.994 14.413 1.00 93.50 81 PHE A C 1
ATOM 676 O O . PHE A 1 81 ? -10.543 0.970 15.080 1.00 93.50 81 PHE A O 1
ATOM 683 N N . CYS A 1 82 ? -10.271 3.197 14.972 1.00 92.75 82 CYS A N 1
ATOM 684 C CA . CYS A 1 82 ? -10.247 3.410 16.416 1.00 92.75 82 CYS A CA 1
ATOM 685 C C . CYS A 1 82 ? -11.458 4.244 16.866 1.00 92.75 82 CYS A C 1
ATOM 687 O O . CYS A 1 82 ? -11.561 5.416 16.493 1.00 92.75 82 CYS A O 1
ATOM 689 N N . PRO A 1 83 ? -12.365 3.697 17.702 1.00 92.06 83 PRO A N 1
ATOM 690 C CA . PRO A 1 83 ? -13.492 4.462 18.236 1.00 92.06 83 PRO A CA 1
ATOM 691 C C . PRO A 1 83 ? -13.076 5.704 19.031 1.00 92.06 83 PRO A C 1
ATOM 693 O O . PRO A 1 83 ? -13.747 6.731 18.958 1.00 92.06 83 PRO A O 1
ATOM 696 N N . GLY A 1 84 ? -11.935 5.643 19.730 1.00 92.56 84 GLY A N 1
ATOM 697 C CA . GLY A 1 84 ? -11.358 6.792 20.440 1.00 92.56 84 GLY A CA 1
ATOM 698 C C . GLY A 1 84 ? -10.945 7.945 19.516 1.00 92.56 84 GLY A C 1
ATOM 699 O O . GLY A 1 84 ? -10.998 9.098 19.925 1.00 92.56 84 GLY A O 1
ATOM 700 N N . GLU A 1 85 ? -10.633 7.643 18.253 1.00 89.94 85 GLU A N 1
ATOM 7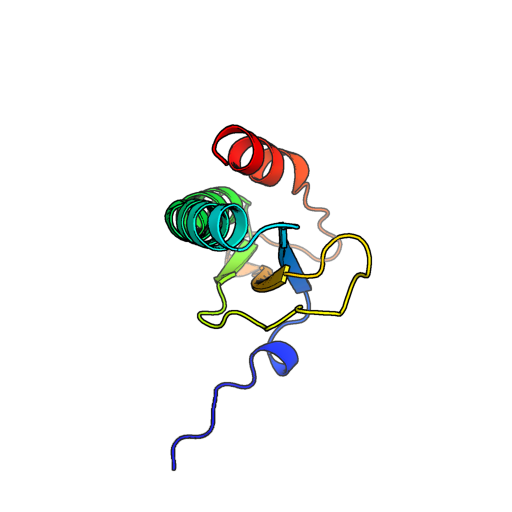01 C CA . GLU A 1 85 ? -10.305 8.613 17.194 1.00 89.94 85 GLU A CA 1
ATOM 702 C C . GLU A 1 85 ? -11.550 9.001 16.359 1.00 89.94 85 GLU A C 1
ATOM 704 O O . GLU A 1 85 ? -11.467 9.713 15.355 1.00 89.94 85 GLU A O 1
ATOM 709 N N . GLY A 1 86 ? -12.741 8.542 16.767 1.00 90.75 86 GLY A N 1
ATOM 710 C CA . GLY A 1 86 ? -14.020 8.870 16.136 1.00 90.75 86 GLY A CA 1
ATOM 711 C C . GLY A 1 86 ? -14.530 7.863 15.105 1.00 90.75 86 GLY A C 1
ATOM 712 O O . GLY A 1 86 ? -15.459 8.202 14.369 1.00 90.75 86 GLY A O 1
ATOM 713 N N . ALA A 1 87 ? -13.962 6.653 15.041 1.00 93.88 87 ALA A N 1
ATOM 714 C CA . ALA A 1 87 ? -14.528 5.584 14.221 1.00 93.88 87 ALA A CA 1
ATOM 715 C C . ALA A 1 87 ? -15.811 4.995 14.833 1.00 93.88 87 ALA A C 1
ATOM 717 O O . ALA A 1 87 ? -16.008 5.015 16.049 1.00 93.88 87 ALA A O 1
ATOM 718 N N . TYR A 1 88 ? -16.677 4.419 14.001 1.00 92.69 88 TYR A N 1
ATOM 719 C CA . TYR A 1 88 ? -17.891 3.737 14.462 1.00 92.69 88 TYR A CA 1
ATOM 720 C C . TYR A 1 88 ? -18.206 2.494 13.623 1.00 92.69 88 TYR A C 1
ATOM 722 O O . TYR A 1 88 ? -17.803 2.375 12.466 1.00 92.69 88 TYR A O 1
ATOM 730 N N . ALA A 1 89 ? -18.939 1.544 14.208 1.00 90.62 89 ALA A N 1
ATOM 731 C CA . ALA A 1 89 ? -19.318 0.311 13.524 1.00 90.62 89 ALA A CA 1
ATOM 732 C C . ALA A 1 89 ? -20.204 0.606 12.300 1.00 90.62 89 ALA A C 1
ATOM 734 O O . ALA A 1 89 ? -21.169 1.363 12.386 1.00 90.62 89 ALA A O 1
ATOM 735 N N . GLY A 1 90 ? -19.875 0.001 11.157 1.00 88.25 90 GLY A N 1
ATOM 736 C CA . GLY A 1 90 ? -20.575 0.246 9.893 1.00 88.25 90 GLY A CA 1
ATOM 737 C C . GLY A 1 90 ? -20.189 1.553 9.191 1.00 88.25 90 GLY A C 1
ATOM 738 O O . GLY A 1 90 ? -20.818 1.901 8.188 1.00 88.25 90 GLY A O 1
ATOM 739 N N . GLN A 1 91 ? -19.168 2.270 9.680 1.00 89.12 91 GLN A N 1
ATOM 740 C CA . GLN A 1 91 ? -18.607 3.424 8.985 1.00 89.12 91 GLN A CA 1
ATOM 741 C C . GLN A 1 91 ? -18.177 3.033 7.570 1.00 89.12 91 GLN A C 1
ATOM 743 O O . GLN A 1 91 ? -17.450 2.065 7.356 1.00 89.12 91 GLN A O 1
ATOM 748 N N . LYS A 1 92 ? -18.617 3.829 6.596 1.00 90.62 92 LYS A N 1
ATOM 749 C CA . LYS A 1 92 ? -18.115 3.763 5.227 1.00 90.62 92 LYS A CA 1
ATOM 750 C C . LYS A 1 92 ? -17.080 4.853 5.042 1.00 90.62 92 LYS A C 1
ATOM 752 O O . LYS A 1 92 ? -17.321 6.008 5.389 1.00 90.62 92 LYS A O 1
ATOM 757 N N . VAL A 1 93 ? -15.946 4.469 4.484 1.00 90.44 93 VAL A N 1
ATOM 758 C CA . VAL A 1 93 ? -14.848 5.372 4.176 1.00 90.44 93 VAL A CA 1
ATOM 759 C C . VAL A 1 93 ? -14.708 5.466 2.672 1.00 90.44 93 VAL A C 1
ATOM 761 O O . VAL A 1 93 ? -14.638 4.449 1.985 1.00 90.44 93 VAL A O 1
ATOM 764 N N . ASP A 1 94 ? -14.644 6.693 2.173 1.00 90.69 94 ASP A N 1
ATOM 765 C CA . ASP A 1 94 ? -14.319 6.942 0.780 1.00 90.69 94 ASP A CA 1
ATOM 766 C C . ASP A 1 94 ? -12.814 7.163 0.620 1.00 90.69 94 ASP A C 1
ATOM 768 O O . ASP A 1 94 ? -12.270 8.179 1.049 1.00 90.69 94 ASP A O 1
ATOM 772 N N . LEU A 1 95 ? -12.146 6.198 -0.006 1.00 92.81 95 LEU A N 1
ATOM 773 C CA . LEU A 1 95 ? -10.716 6.267 -0.298 1.00 92.81 95 LEU A CA 1
ATOM 774 C C . LEU A 1 95 ? -10.421 6.894 -1.663 1.00 92.81 95 LEU A C 1
ATOM 776 O O . LEU A 1 95 ? -9.259 7.111 -1.994 1.00 92.81 95 LEU A O 1
ATOM 780 N N . ARG A 1 96 ? -11.436 7.208 -2.475 1.00 93.44 96 ARG A N 1
ATOM 781 C CA . ARG A 1 96 ? -11.215 7.704 -3.841 1.00 93.44 96 ARG A CA 1
ATOM 782 C C . ARG A 1 96 ? -10.486 9.040 -3.850 1.00 93.44 96 ARG A C 1
ATOM 784 O O . ARG A 1 96 ? -9.611 9.225 -4.682 1.00 93.44 96 ARG A O 1
ATOM 791 N N . THR A 1 97 ? -10.793 9.935 -2.914 1.00 92.06 97 THR A N 1
ATOM 792 C CA . THR A 1 97 ? -10.119 11.236 -2.797 1.00 92.06 97 THR A CA 1
ATOM 793 C C . THR A 1 97 ? -8.627 11.103 -2.465 1.00 92.06 97 THR A C 1
ATOM 795 O O . THR A 1 97 ? -7.819 11.585 -3.259 1.00 92.06 97 THR A O 1
ATOM 798 N N . PRO A 1 98 ? -8.210 10.433 -1.365 1.00 93.50 98 PRO A N 1
ATOM 799 C CA . PRO A 1 98 ? -6.784 10.279 -1.067 1.00 93.50 98 PRO A CA 1
ATOM 800 C C . PRO A 1 98 ? -6.039 9.493 -2.157 1.00 93.50 98 PRO A C 1
ATOM 802 O O . PRO A 1 98 ? -4.905 9.841 -2.486 1.00 93.50 98 PRO A O 1
ATOM 805 N N . MET A 1 99 ? -6.680 8.489 -2.769 1.00 93.94 99 MET A N 1
ATOM 806 C CA . MET A 1 99 ? -6.095 7.755 -3.896 1.00 93.94 99 MET A CA 1
ATOM 807 C C . MET A 1 99 ? -5.956 8.632 -5.144 1.00 93.94 99 MET A C 1
ATOM 809 O O . MET A 1 99 ? -4.920 8.585 -5.796 1.00 93.94 99 MET A O 1
ATOM 813 N N . GLY A 1 100 ? -6.950 9.466 -5.453 1.00 94.44 100 GLY A N 1
ATOM 814 C CA . GLY A 1 100 ? -6.917 10.399 -6.579 1.00 94.44 100 GLY A CA 1
ATOM 815 C C . GLY A 1 100 ? -5.769 11.398 -6.465 1.00 94.44 100 GLY A C 1
ATOM 816 O O . GLY A 1 100 ? -4.968 11.507 -7.387 1.00 94.44 100 GLY A O 1
ATOM 817 N N . HIS A 1 101 ? -5.607 12.037 -5.302 1.00 93.69 101 HIS A N 1
ATOM 818 C CA . HIS A 1 101 ? -4.474 12.941 -5.062 1.00 93.69 101 HIS A CA 1
ATOM 819 C C . HIS A 1 101 ? -3.121 12.230 -5.184 1.00 93.69 101 HIS A C 1
ATOM 821 O O . HIS A 1 101 ? -2.158 12.804 -5.687 1.00 93.69 101 HIS A O 1
ATOM 827 N N . PHE A 1 102 ? -3.026 10.977 -4.728 1.00 94.94 102 PHE A N 1
ATOM 828 C CA . PHE A 1 102 ? -1.802 10.196 -4.894 1.00 94.94 102 PHE A CA 1
ATOM 829 C C . PHE A 1 102 ? -1.531 9.861 -6.365 1.00 94.94 102 PHE A C 1
ATOM 831 O O . PHE A 1 102 ? -0.390 9.949 -6.809 1.00 94.94 102 PHE A O 1
ATOM 838 N N . MET A 1 103 ? -2.574 9.533 -7.129 1.00 94.38 103 MET A N 1
ATOM 839 C CA . MET A 1 103 ? -2.477 9.267 -8.564 1.00 94.38 103 MET A CA 1
ATOM 840 C C . MET A 1 103 ? -2.053 10.495 -9.378 1.00 94.38 103 MET A C 1
ATOM 842 O O . MET A 1 103 ? -1.390 10.335 -10.392 1.00 94.38 103 MET A O 1
ATOM 846 N N . GLU A 1 104 ? -2.395 11.709 -8.946 1.00 94.62 104 GLU A N 1
ATOM 847 C CA . GLU A 1 104 ? -1.983 12.949 -9.625 1.00 94.62 104 GLU A CA 1
ATOM 848 C C . GLU A 1 104 ? -0.484 13.242 -9.505 1.00 94.62 104 GLU A C 1
ATOM 850 O O . GLU A 1 104 ? 0.071 13.988 -10.316 1.00 94.62 104 GLU A O 1
ATOM 855 N N . VAL A 1 105 ? 0.176 12.694 -8.482 1.00 91.62 105 VAL A N 1
ATOM 856 C CA . VAL A 1 105 ? 1.593 12.971 -8.222 1.00 91.62 105 VAL A CA 1
ATOM 857 C C . VAL A 1 105 ? 2.529 11.882 -8.735 1.00 91.62 105 VAL A C 1
ATOM 859 O O . VAL A 1 105 ? 3.725 12.169 -8.841 1.00 91.62 105 VAL A O 1
ATOM 862 N N . ILE A 1 106 ? 2.038 10.671 -9.017 1.00 91.62 106 ILE A N 1
ATOM 863 C CA . ILE A 1 106 ? 2.823 9.549 -9.570 1.00 91.62 106 ILE A CA 1
ATOM 864 C C . ILE A 1 106 ? 2.841 9.585 -11.095 1.00 91.62 106 ILE A C 1
ATOM 866 O O . ILE A 1 106 ? 3.966 9.415 -11.617 1.00 91.62 106 ILE A O 1
#